Protein AF-A0AAV9IY50-F1 (afdb_monomer)

Mean predicted aligned error: 11.15 Å

pLDDT: mean 76.54, std 21.18, range [36.78, 98.69]

Foldseek 3Di:
DDDDDPPDVDAPPPPDDPPDDPVPDDDPDDDDADAQGKFWADDPPQDPPPRGDPPVVVVVCVVPVDDDGTDIDHHHGPPD

Solvent-accessible surface area (backbone atoms only — not comparable to full-atom values): 5572 Å² total; per-residue (Å²): 134,84,81,78,80,77,78,64,97,64,77,85,75,78,83,78,76,78,89,80,66,89,78,78,67,78,80,92,74,87,79,91,71,55,74,75,38,74,47,45,31,48,68,68,83,63,34,93,55,67,64,36,50,72,62,42,40,58,61,49,21,71,75,72,73,54,84,66,63,60,51,76,47,67,36,69,66,90,89,118

InterPro domains:
  IPR018967 Iron-binding zinc finger, CDGSH type [PF09360] (22-58)
  IPR018967 Iron-binding zinc finger, CDGSH type [SM00704] (28-63)
  IPR042216 MitoNEET, CDGSH iron-sulfur domain [G3DSA:3.40.5.90] (30-76)
  IPR045131 CDGSH iron-sulfur domain-containing protein 1/2 [PTHR13680] (40-75)

Structure (mmCIF, N/CA/C/O backbone):
data_AF-A0AAV9IY50-F1
#
_entry.id   AF-A0AAV9IY50-F1
#
loop_
_atom_site.group_PDB
_atom_site.id
_atom_site.type_symbol
_atom_site.label_atom_id
_atom_site.label_alt_id
_atom_site.label_comp_id
_atom_site.label_asym_id
_atom_site.label_entity_id
_atom_site.label_seq_id
_atom_site.pdbx_PDB_ins_code
_atom_site.Cartn_x
_atom_site.Cartn_y
_atom_site.Cartn_z
_atom_site.occupancy
_atom_site.B_iso_or_equiv
_atom_site.auth_seq_id
_atom_site.auth_comp_id
_atom_site.auth_asym_id
_atom_site.auth_atom_id
_atom_site.pdbx_PDB_model_num
ATOM 1 N N . MET A 1 1 ? 35.967 16.663 -25.011 1.00 36.78 1 MET A N 1
ATOM 2 C CA . MET A 1 1 ? 35.663 15.323 -25.563 1.00 36.78 1 MET A CA 1
ATOM 3 C C . MET A 1 1 ? 34.456 14.786 -24.806 1.00 36.78 1 MET A C 1
ATOM 5 O O . MET A 1 1 ? 34.549 14.599 -23.602 1.00 36.78 1 MET A O 1
ATOM 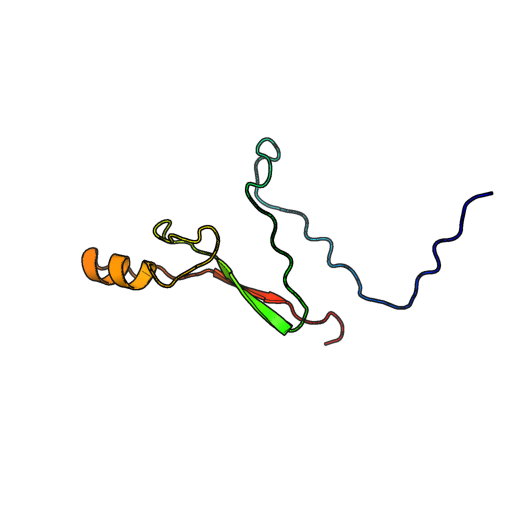9 N N . LYS A 1 2 ? 33.289 14.699 -25.457 1.00 42.03 2 LYS A N 1
ATOM 10 C CA . LYS A 1 2 ? 32.024 14.303 -24.817 1.00 42.03 2 LYS A CA 1
ATOM 11 C C . LYS A 1 2 ? 31.991 12.775 -24.730 1.00 42.03 2 LYS A C 1
ATOM 13 O O . LYS A 1 2 ? 32.006 12.116 -25.764 1.00 42.03 2 LYS A O 1
ATOM 18 N N . GLY A 1 3 ? 32.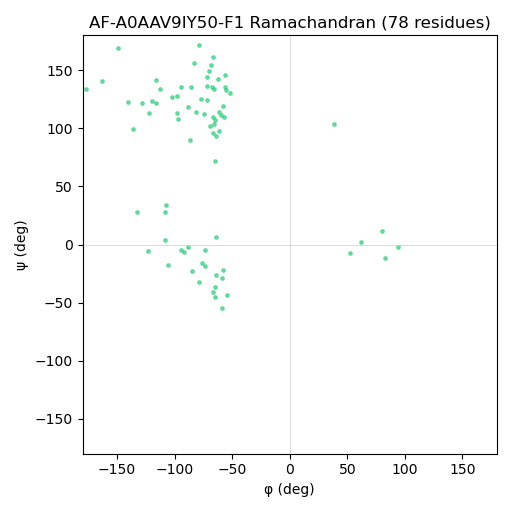026 12.232 -23.515 1.00 38.41 3 GLY A N 1
ATOM 19 C CA . GLY A 1 3 ? 31.979 10.792 -23.271 1.00 38.41 3 GLY A CA 1
ATOM 20 C C . GLY A 1 3 ? 30.672 10.207 -23.794 1.00 38.41 3 GLY A C 1
ATOM 21 O O . GLY A 1 3 ? 29.594 10.555 -23.318 1.00 38.41 3 GLY A O 1
ATOM 22 N N . ALA A 1 4 ? 30.780 9.356 -24.810 1.00 45.22 4 ALA A N 1
ATOM 23 C CA . ALA A 1 4 ? 29.667 8.630 -25.387 1.00 45.22 4 ALA A CA 1
ATOM 24 C C . ALA A 1 4 ? 29.135 7.622 -24.361 1.00 45.22 4 ALA A C 1
ATOM 26 O O . ALA A 1 4 ? 29.783 6.617 -24.065 1.00 45.22 4 ALA A O 1
ATOM 27 N N . TRP A 1 5 ? 27.944 7.884 -23.826 1.00 45.41 5 TRP A N 1
ATOM 28 C CA . TRP A 1 5 ? 27.164 6.868 -23.131 1.00 45.41 5 TRP A CA 1
ATOM 29 C C . TRP A 1 5 ? 26.764 5.805 -24.155 1.00 45.41 5 TRP A C 1
ATOM 31 O O . TRP A 1 5 ? 25.886 6.020 -24.992 1.00 45.41 5 TRP A O 1
ATOM 41 N N . ARG A 1 6 ? 27.448 4.657 -24.118 1.00 42.19 6 ARG A N 1
ATOM 42 C CA . ARG A 1 6 ? 27.013 3.443 -24.810 1.00 42.19 6 ARG A CA 1
ATOM 43 C C . ARG A 1 6 ? 25.614 3.113 -24.297 1.00 42.19 6 ARG A C 1
ATOM 45 O O . ARG A 1 6 ? 25.463 2.685 -23.158 1.00 42.19 6 ARG A O 1
ATOM 52 N N . GLN A 1 7 ? 24.605 3.292 -25.143 1.00 48.69 7 GLN A N 1
ATOM 53 C CA . GLN A 1 7 ? 23.313 2.642 -24.963 1.00 48.69 7 GLN A CA 1
ATOM 54 C C . GLN A 1 7 ? 23.557 1.137 -25.096 1.00 48.69 7 GLN A C 1
ATOM 56 O O . GLN A 1 7 ? 23.604 0.579 -26.194 1.00 48.69 7 GLN A O 1
ATOM 61 N N . SER A 1 8 ? 23.788 0.465 -23.970 1.00 45.88 8 SER A N 1
ATOM 62 C CA . SER A 1 8 ? 23.461 -0.949 -23.878 1.00 45.88 8 SER A CA 1
ATOM 63 C C . SER A 1 8 ? 21.976 -1.075 -24.219 1.00 45.88 8 SER A C 1
ATOM 65 O O . SER A 1 8 ? 21.157 -0.258 -23.807 1.00 45.88 8 SER A O 1
ATOM 67 N N . ARG A 1 9 ? 21.640 -2.062 -25.050 1.00 53.94 9 ARG A N 1
ATOM 68 C CA . ARG A 1 9 ? 20.269 -2.415 -25.439 1.00 53.94 9 ARG A CA 1
ATOM 69 C C . ARG A 1 9 ? 19.496 -2.907 -24.206 1.00 53.94 9 ARG A C 1
ATOM 71 O O . ARG A 1 9 ? 19.299 -4.103 -24.045 1.00 53.94 9 ARG A O 1
ATOM 78 N N . GLY A 1 10 ? 19.160 -2.001 -23.296 1.00 47.06 10 GLY A N 1
ATOM 79 C CA . GLY A 1 10 ? 18.678 -2.309 -21.957 1.00 47.06 10 GLY A CA 1
ATOM 80 C C . GLY A 1 10 ? 17.566 -1.355 -21.553 1.00 47.06 10 GLY A C 1
ATOM 81 O O . GLY A 1 10 ? 17.759 -0.146 -21.583 1.00 47.06 10 GLY A O 1
ATOM 82 N N . ALA A 1 11 ? 16.417 -1.948 -21.221 1.00 49.28 11 ALA A N 1
ATOM 83 C CA . ALA A 1 11 ? 15.260 -1.381 -20.533 1.00 49.28 11 ALA A CA 1
ATOM 84 C C . ALA A 1 11 ? 14.889 0.064 -20.913 1.00 49.28 11 ALA A C 1
ATOM 86 O O . ALA A 1 11 ? 15.461 1.039 -20.427 1.00 49.28 11 ALA A O 1
ATOM 87 N N . ARG A 1 12 ? 13.834 0.205 -21.724 1.00 53.41 12 ARG A N 1
ATOM 88 C CA . ARG A 1 12 ? 13.154 1.487 -21.925 1.00 53.41 12 ARG A CA 1
ATOM 89 C C . ARG A 1 12 ? 12.598 1.927 -20.566 1.00 53.41 12 ARG A C 1
ATOM 91 O O . ARG A 1 12 ? 11.573 1.422 -20.121 1.00 53.41 12 ARG A O 1
ATOM 98 N N . MET A 1 13 ? 13.326 2.803 -19.879 1.00 43.56 13 MET A N 1
ATOM 99 C CA . MET A 1 13 ? 12.910 3.382 -18.607 1.00 43.56 13 MET A CA 1
ATOM 100 C C . MET A 1 13 ? 11.592 4.116 -18.872 1.00 43.56 13 MET A C 1
ATOM 102 O O . MET A 1 13 ? 11.561 5.078 -19.642 1.00 43.56 13 MET A O 1
ATOM 106 N N . LEU A 1 14 ? 10.485 3.605 -18.331 1.00 49.25 14 LEU A N 1
ATOM 107 C CA . LEU A 1 14 ? 9.198 4.278 -18.447 1.00 49.25 14 LEU A CA 1
ATOM 108 C C . LEU A 1 14 ? 9.323 5.597 -17.681 1.00 49.25 14 LEU A C 1
ATOM 110 O O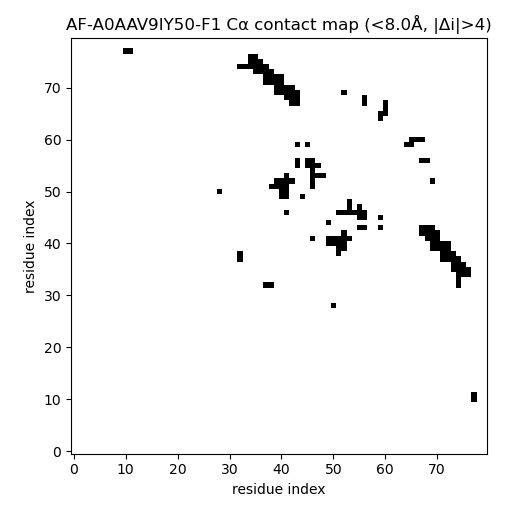 . LEU A 1 14 ? 9.411 5.605 -16.455 1.00 49.25 14 LEU A O 1
ATOM 114 N N . ARG A 1 15 ? 9.393 6.713 -18.414 1.00 46.84 15 ARG A N 1
ATOM 115 C CA . ARG A 1 15 ? 9.331 8.056 -17.838 1.00 46.84 15 ARG A CA 1
ATOM 116 C C . ARG A 1 15 ? 7.929 8.229 -17.265 1.00 46.84 15 ARG A C 1
ATOM 118 O O . ARG A 1 15 ? 6.988 8.515 -17.996 1.00 46.84 15 ARG A O 1
ATOM 125 N N . MET A 1 16 ? 7.792 7.986 -15.969 1.00 49.81 16 MET A N 1
ATOM 126 C CA . MET A 1 16 ? 6.538 8.163 -15.255 1.00 49.81 16 MET A CA 1
ATOM 127 C C . MET A 1 16 ? 6.457 9.624 -14.811 1.00 49.81 16 MET A C 1
ATOM 129 O O . MET A 1 16 ? 6.968 9.993 -13.757 1.00 49.81 16 MET A O 1
ATOM 133 N N . GLU A 1 17 ? 5.888 10.478 -15.660 1.00 49.50 17 GLU A N 1
ATOM 134 C CA . GLU A 1 17 ? 5.519 11.832 -15.250 1.00 49.50 17 GLU A CA 1
ATOM 135 C C . GLU A 1 17 ? 4.308 11.752 -14.319 1.00 49.50 17 GLU A C 1
ATOM 137 O O . GLU A 1 17 ? 3.283 11.150 -14.644 1.00 49.50 17 GLU A O 1
ATOM 142 N N . LEU A 1 18 ? 4.445 12.328 -13.125 1.00 51.50 18 LEU A N 1
ATOM 143 C CA . LEU A 1 18 ? 3.344 12.468 -12.183 1.00 51.50 18 LEU A CA 1
ATOM 144 C C . LEU A 1 18 ? 2.354 13.482 -12.765 1.00 51.50 18 LEU A C 1
ATOM 146 O O . LEU A 1 18 ? 2.601 14.682 -12.719 1.00 51.50 18 LEU A O 1
ATOM 150 N N . LEU A 1 19 ? 1.246 12.998 -13.329 1.00 47.94 19 LEU A N 1
ATOM 151 C CA . LEU A 1 19 ? 0.209 13.860 -13.909 1.00 47.94 19 LEU A CA 1
ATOM 152 C C . LEU A 1 19 ? -0.636 14.574 -12.841 1.00 47.94 19 LEU A C 1
ATOM 154 O O . LEU A 1 19 ? -1.271 15.570 -13.156 1.00 47.94 19 LEU A O 1
ATOM 158 N N . ASN A 1 20 ? -0.621 14.093 -11.590 1.00 42.69 20 ASN A N 1
ATOM 159 C CA . ASN A 1 20 ? -1.383 14.667 -10.481 1.00 42.69 20 ASN A CA 1
ATOM 160 C C . ASN A 1 20 ? -0.532 14.750 -9.206 1.00 42.69 20 ASN A C 1
ATOM 162 O O . ASN A 1 20 ? -0.370 13.773 -8.476 1.00 42.69 20 ASN A O 1
ATOM 166 N N . GLY A 1 21 ? -0.007 15.940 -8.951 1.00 53.16 21 GLY A N 1
ATOM 167 C CA . GLY A 1 21 ? 0.663 16.366 -7.728 1.00 53.16 21 GLY A CA 1
ATOM 168 C C . GLY A 1 21 ? 1.013 17.831 -7.930 1.00 53.16 21 GLY A C 1
ATOM 169 O O . GLY A 1 21 ? 1.480 18.192 -9.004 1.00 53.16 21 GLY A O 1
ATOM 170 N N . ASP A 1 22 ? 0.754 18.690 -6.955 1.00 60.97 22 ASP A N 1
ATOM 171 C CA . ASP A 1 22 ? 0.901 20.146 -7.072 1.00 60.97 22 ASP A CA 1
ATOM 172 C C . ASP A 1 22 ? 2.348 20.629 -7.310 1.00 60.97 22 ASP A C 1
ATOM 174 O O . ASP A 1 22 ? 2.582 21.829 -7.340 1.00 60.97 22 ASP A O 1
ATOM 178 N N . GLN A 1 23 ? 3.317 19.724 -7.522 1.00 58.81 23 GLN A N 1
ATOM 179 C CA . GLN A 1 23 ? 4.768 19.943 -7.671 1.00 58.81 23 GLN A CA 1
ATOM 180 C C . GLN A 1 23 ? 5.424 20.760 -6.543 1.00 58.81 23 GLN A C 1
ATOM 182 O O . GLN A 1 23 ? 6.646 20.859 -6.492 1.00 58.81 23 GLN A O 1
ATOM 187 N N . THR A 1 24 ? 4.632 21.315 -5.628 1.00 64.81 24 THR A N 1
ATOM 188 C CA . THR A 1 24 ? 5.045 22.106 -4.475 1.00 64.81 24 THR A CA 1
ATOM 189 C C . THR A 1 24 ? 5.406 21.224 -3.287 1.00 64.81 24 THR A C 1
ATOM 191 O O . THR A 1 24 ? 6.184 21.652 -2.438 1.00 6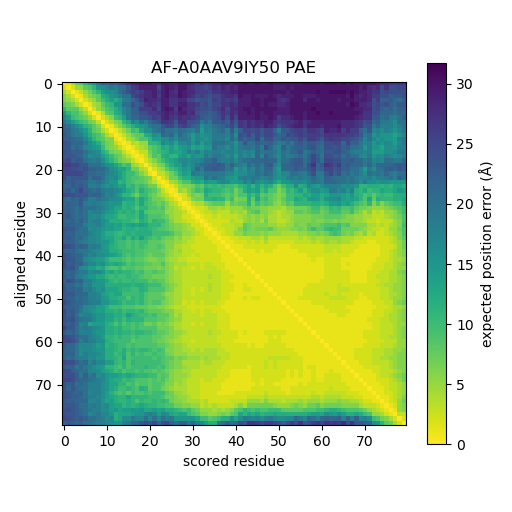4.81 24 THR A O 1
ATOM 194 N N . HIS A 1 25 ? 4.889 19.992 -3.233 1.00 62.09 25 HIS A N 1
ATOM 195 C CA . HIS A 1 25 ? 5.220 19.031 -2.189 1.00 62.09 25 HIS A CA 1
ATOM 196 C C . HIS A 1 25 ? 6.215 17.982 -2.682 1.00 62.09 25 HIS A C 1
ATOM 198 O O . HIS A 1 25 ? 5.991 17.288 -3.677 1.00 62.09 25 HIS A O 1
ATOM 204 N N . GLU A 1 26 ? 7.306 17.830 -1.935 1.00 62.91 26 GLU A N 1
ATOM 205 C CA . GLU A 1 26 ? 8.285 16.775 -2.163 1.00 62.91 26 GLU A CA 1
ATOM 206 C C . GLU A 1 26 ? 7.642 15.382 -1.988 1.00 62.91 26 GLU A C 1
ATOM 208 O O . GLU A 1 26 ? 6.806 15.181 -1.094 1.00 62.91 26 GLU A O 1
ATOM 213 N N . PRO A 1 27 ? 8.025 14.384 -2.808 1.00 66.94 27 PRO A N 1
ATOM 214 C CA . PRO A 1 27 ? 7.574 13.011 -2.625 1.00 66.94 27 PRO A CA 1
ATOM 215 C C . P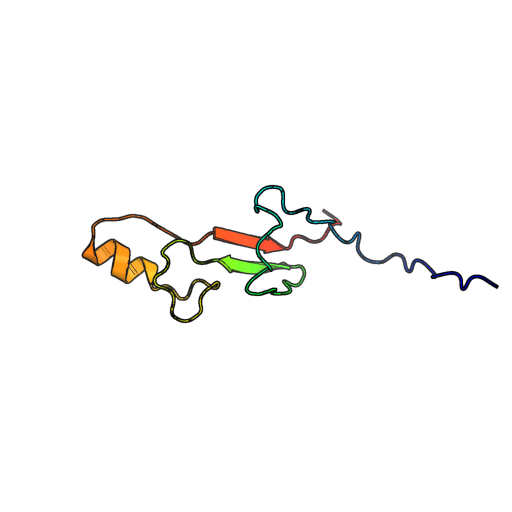RO A 1 27 ? 7.960 12.498 -1.234 1.00 66.94 27 PRO A C 1
ATOM 217 O O . PRO A 1 27 ? 9.139 12.387 -0.908 1.00 66.94 27 PRO A O 1
ATOM 220 N N . LYS A 1 28 ? 6.969 12.121 -0.418 1.00 63.97 28 LYS A N 1
ATOM 221 C CA . LYS A 1 28 ? 7.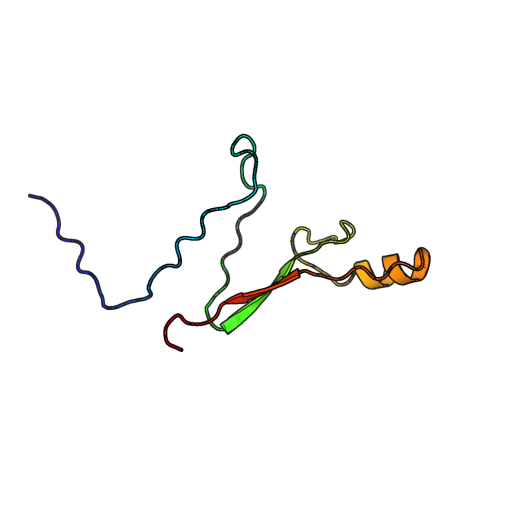218 11.629 0.952 1.00 63.97 28 LYS A CA 1
ATOM 222 C C . LYS A 1 28 ? 8.020 10.322 0.999 1.00 63.97 28 LYS A C 1
ATOM 224 O O . LYS A 1 28 ? 8.662 10.036 2.003 1.00 63.97 28 LYS A O 1
ATOM 229 N N . SER A 1 29 ? 7.956 9.507 -0.055 1.00 69.75 29 SER A N 1
ATOM 230 C CA . SER A 1 29 ? 8.711 8.257 -0.159 1.00 69.75 29 SER A CA 1
ATOM 231 C C . SER A 1 29 ? 8.772 7.767 -1.603 1.00 69.75 29 SER A C 1
ATOM 233 O O . SER A 1 29 ? 7.748 7.774 -2.291 1.00 69.75 29 SER A O 1
ATOM 235 N N . THR A 1 30 ? 9.925 7.242 -2.011 1.00 72.69 30 THR A N 1
ATOM 236 C CA . THR A 1 30 ? 10.117 6.565 -3.300 1.00 72.69 30 THR A CA 1
ATOM 237 C C . THR A 1 30 ? 10.385 5.086 -3.053 1.00 72.69 30 THR A C 1
ATOM 239 O O . THR A 1 30 ? 11.191 4.738 -2.192 1.00 72.69 30 THR A O 1
ATOM 242 N N . LYS A 1 31 ? 9.715 4.207 -3.805 1.00 77.56 31 LYS A N 1
ATOM 243 C CA . LYS A 1 31 ? 9.948 2.760 -3.761 1.00 77.56 31 LYS A CA 1
ATOM 244 C C . LYS A 1 31 ? 10.182 2.232 -5.167 1.00 77.56 31 LYS 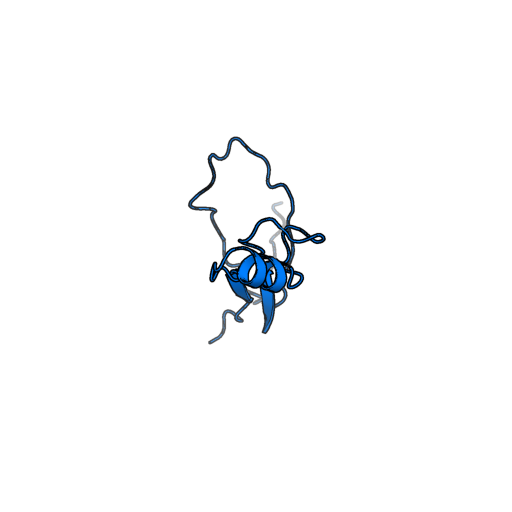A C 1
ATOM 246 O O . LYS A 1 31 ? 9.320 2.373 -6.031 1.00 77.56 31 LYS A O 1
ATOM 251 N N . GLU A 1 32 ? 11.334 1.607 -5.375 1.00 80.50 32 GLU A N 1
ATOM 252 C CA . GLU A 1 32 ? 11.619 0.882 -6.609 1.00 80.50 32 GLU A CA 1
ATOM 253 C C . GLU A 1 32 ? 10.801 -0.414 -6.650 1.00 80.50 32 GLU A C 1
ATOM 255 O O . GLU A 1 32 ? 10.683 -1.131 -5.652 1.00 80.50 32 GLU A O 1
ATOM 260 N N . VAL A 1 33 ? 10.212 -0.706 -7.809 1.00 81.62 33 VAL A N 1
ATOM 261 C CA . VAL A 1 33 ? 9.454 -1.935 -8.055 1.00 81.62 33 VAL A CA 1
ATOM 262 C C . VAL A 1 33 ? 10.100 -2.633 -9.241 1.00 81.62 33 VAL A C 1
ATOM 264 O O . VAL A 1 33 ? 10.081 -2.116 -10.357 1.00 81.62 33 VAL A O 1
ATOM 267 N N . GLY A 1 34 ? 10.699 -3.796 -8.994 1.00 81.38 34 GLY A N 1
ATOM 268 C CA . GLY A 1 34 ? 11.352 -4.587 -10.029 1.00 81.38 34 GLY A CA 1
ATOM 269 C C . GLY A 1 34 ? 10.351 -5.166 -11.027 1.00 81.38 34 GLY A C 1
ATOM 270 O O . GLY A 1 34 ? 9.185 -5.401 -10.705 1.00 81.38 34 GLY A O 1
ATOM 271 N N . ALA A 1 35 ? 10.810 -5.435 -12.250 1.00 83.25 35 ALA A N 1
ATOM 272 C CA . ALA A 1 35 ? 9.985 -6.054 -13.281 1.00 83.25 35 ALA A CA 1
ATOM 273 C C . ALA A 1 35 ? 9.384 -7.387 -12.792 1.00 83.25 35 ALA A C 1
ATOM 275 O O . ALA A 1 35 ? 10.070 -8.219 -12.202 1.00 83.25 35 ALA A O 1
ATOM 276 N N . GLY A 1 36 ? 8.085 -7.583 -13.017 1.00 81.50 36 GLY A N 1
ATOM 277 C CA . GLY A 1 36 ? 7.338 -8.751 -12.547 1.00 81.50 36 GLY A CA 1
ATOM 278 C C . GLY A 1 36 ? 6.855 -8.664 -11.095 1.00 81.50 36 GLY A C 1
ATOM 279 O O . GLY A 1 36 ? 6.006 -9.468 -10.707 1.00 81.50 36 GLY A O 1
ATOM 280 N N . GLN A 1 37 ? 7.318 -7.687 -10.309 1.00 86.75 37 GLN A N 1
ATOM 281 C CA . GLN A 1 37 ? 6.848 -7.472 -8.941 1.00 86.75 37 GLN A CA 1
ATOM 282 C C . GLN A 1 37 ? 5.547 -6.661 -8.908 1.00 86.75 37 GLN A C 1
ATOM 284 O O . GLN A 1 37 ? 5.223 -5.897 -9.823 1.00 86.75 37 GLN A O 1
ATOM 289 N N . ALA A 1 38 ? 4.803 -6.829 -7.815 1.00 90.25 38 ALA A N 1
ATOM 290 C CA . ALA A 1 38 ? 3.625 -6.036 -7.507 1.00 90.25 38 ALA A CA 1
ATOM 291 C C . ALA A 1 38 ? 3.849 -5.218 -6.232 1.00 90.25 38 ALA A C 1
ATOM 293 O O . ALA A 1 38 ? 4.436 -5.696 -5.261 1.00 90.25 38 ALA A O 1
ATOM 294 N N . PHE A 1 39 ? 3.339 -3.993 -6.224 1.00 91.75 39 PHE A N 1
ATOM 295 C CA . PHE A 1 39 ? 3.283 -3.121 -5.066 1.00 91.75 39 PHE A CA 1
ATOM 296 C C . PHE A 1 39 ? 1.826 -2.788 -4.758 1.00 91.75 39 PHE A C 1
ATOM 298 O O . PHE A 1 39 ? 1.105 -2.270 -5.604 1.00 91.75 39 PHE A O 1
ATOM 305 N N . SER A 1 40 ? 1.392 -3.083 -3.535 1.00 95.62 40 SER A N 1
ATOM 306 C CA . SER A 1 40 ? 0.061 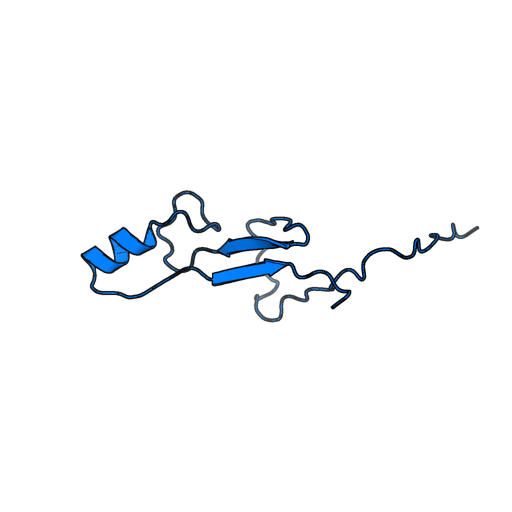-2.708 -3.056 1.00 95.62 40 SER A CA 1
ATOM 307 C C . SER A 1 40 ? 0.165 -1.417 -2.253 1.00 95.62 40 SER A C 1
ATOM 309 O O . SER A 1 40 ? 0.690 -1.425 -1.140 1.00 95.62 40 SER A O 1
ATOM 311 N N . ALA A 1 41 ? -0.329 -0.316 -2.806 1.00 94.31 41 ALA A N 1
ATOM 312 C CA . ALA A 1 41 ? -0.386 0.983 -2.152 1.00 94.31 41 ALA A CA 1
ATOM 313 C C . ALA A 1 41 ? -1.657 1.109 -1.301 1.00 94.31 41 ALA A C 1
ATOM 315 O O . ALA A 1 41 ? -2.761 0.746 -1.721 1.00 94.31 41 ALA A O 1
ATOM 316 N N . CYS A 1 42 ? -1.503 1.626 -0.088 1.00 95.69 42 CYS A N 1
ATOM 317 C CA . CYS A 1 42 ? -2.597 1.898 0.829 1.00 95.69 42 CYS A CA 1
ATOM 318 C C . CYS A 1 42 ? -3.481 3.036 0.301 1.00 95.69 42 CYS A C 1
ATOM 320 O O . CYS A 1 42 ? -2.977 4.075 -0.117 1.00 95.69 42 CYS A O 1
ATOM 322 N N . ARG A 1 43 ? -4.804 2.854 0.382 1.00 97.06 43 ARG A N 1
ATOM 323 C CA . ARG A 1 43 ? -5.803 3.909 0.127 1.00 97.06 43 ARG A CA 1
ATOM 324 C C . ARG A 1 43 ? -6.760 4.155 1.296 1.00 97.06 43 ARG A C 1
ATOM 326 O O . ARG A 1 43 ? -7.565 5.070 1.232 1.00 97.06 43 ARG A O 1
ATOM 333 N N . CYS A 1 44 ? -6.670 3.345 2.354 1.00 97.25 44 CYS A N 1
ATOM 334 C CA . CYS A 1 44 ? -7.515 3.480 3.544 1.00 97.25 44 CYS A CA 1
ATOM 335 C C . CYS A 1 44 ? -6.893 4.363 4.634 1.00 97.25 44 CYS A C 1
ATOM 337 O O . CYS A 1 44 ? -7.539 4.597 5.640 1.00 97.25 44 CYS A O 1
ATOM 339 N N . TRP A 1 45 ? -5.635 4.800 4.482 1.00 96.25 45 TRP A N 1
ATOM 340 C CA . TRP A 1 45 ? -4.894 5.610 5.467 1.00 96.25 45 TRP A CA 1
ATOM 341 C C . TRP A 1 45 ? -4.655 4.969 6.850 1.00 96.25 45 TRP A C 1
ATOM 343 O O . TRP A 1 45 ? -4.001 5.576 7.688 1.00 96.25 45 TRP A O 1
ATOM 353 N N . HIS A 1 46 ? -5.082 3.722 7.073 1.00 96.62 46 HIS A N 1
ATOM 354 C CA . HIS A 1 46 ? -4.905 3.007 8.346 1.00 96.62 46 HIS A CA 1
ATOM 355 C C . HIS A 1 46 ? -3.657 2.110 8.424 1.00 96.62 46 HIS A C 1
ATOM 357 O O . HIS A 1 46 ? -3.398 1.519 9.470 1.00 96.62 46 HIS A O 1
ATOM 363 N N . SER A 1 47 ? -2.892 1.975 7.336 1.00 96.75 47 SER A N 1
ATOM 364 C CA . SER A 1 47 ? -1.694 1.124 7.317 1.00 96.75 47 SER A CA 1
ATOM 365 C C . SER A 1 47 ? -0.601 1.652 8.245 1.00 96.75 47 SER A C 1
ATOM 367 O O . SER A 1 47 ? -0.238 2.827 8.176 1.00 96.75 47 SER A O 1
ATOM 369 N N . LYS A 1 48 ? 0.001 0.760 9.036 1.00 96.62 48 LYS A N 1
ATOM 370 C CA . LYS A 1 48 ? 1.190 1.057 9.854 1.00 96.62 48 LYS A CA 1
ATOM 371 C C . LYS A 1 48 ? 2.470 1.120 9.020 1.00 96.62 48 LYS A C 1
ATOM 373 O O . LYS A 1 48 ? 3.482 1.626 9.489 1.00 96.62 48 LYS A O 1
ATOM 378 N N . GLN A 1 49 ? 2.426 0.605 7.793 1.00 93.50 49 GLN A N 1
ATOM 379 C CA . GLN A 1 49 ? 3.533 0.599 6.834 1.00 93.50 49 GLN A CA 1
ATOM 380 C C . GLN A 1 49 ? 3.282 1.583 5.684 1.00 93.50 49 GLN A C 1
ATOM 382 O O . GLN A 1 49 ? 3.729 1.356 4.559 1.00 93.50 49 GLN A O 1
ATOM 387 N N . PHE A 1 50 ? 2.512 2.648 5.930 1.00 91.00 50 PHE A N 1
ATOM 388 C CA . PHE A 1 50 ? 2.170 3.633 4.906 1.00 91.00 50 PHE A CA 1
ATOM 389 C C . PHE A 1 50 ? 3.440 4.150 4.193 1.00 91.00 50 PHE A C 1
ATOM 391 O O . PHE A 1 50 ? 4.400 4.513 4.873 1.00 91.00 50 PHE A O 1
ATOM 398 N N . PRO A 1 51 ? 3.483 4.174 2.844 1.00 92.38 51 PRO A N 1
ATOM 399 C CA . PRO A 1 51 ? 2.363 4.074 1.895 1.00 92.38 51 PRO A CA 1
ATOM 400 C C . PRO A 1 51 ? 1.961 2.651 1.476 1.00 92.38 51 PRO A C 1
ATOM 402 O O . PRO A 1 51 ? 1.024 2.491 0.698 1.00 92.38 51 PRO A O 1
ATOM 405 N N . GLN A 1 52 ? 2.640 1.605 1.942 1.00 93.56 52 GLN A N 1
ATOM 406 C CA . GLN A 1 52 ? 2.306 0.224 1.592 1.00 93.56 52 GLN A CA 1
ATOM 407 C C . GLN A 1 52 ? 1.010 -0.218 2.280 1.00 93.56 52 GLN A C 1
ATOM 409 O O . GLN A 1 52 ? 0.733 0.155 3.417 1.00 93.56 52 GLN A O 1
ATOM 414 N N . CYS A 1 53 ? 0.199 -1.027 1.604 1.00 96.88 53 CYS A N 1
ATOM 415 C CA . CYS A 1 53 ? -0.930 -1.708 2.224 1.00 96.88 53 CYS A CA 1
ATOM 416 C C . CYS A 1 53 ? -0.443 -2.907 3.048 1.00 96.88 53 CYS A C 1
ATOM 418 O O . CYS A 1 53 ? 0.205 -3.802 2.509 1.00 96.88 53 CYS A O 1
ATOM 420 N N . ASP A 1 54 ? -0.821 -2.948 4.323 1.00 97.75 54 ASP A N 1
ATOM 421 C CA . ASP A 1 54 ? -0.519 -4.028 5.274 1.00 97.75 54 ASP A CA 1
ATOM 422 C C . ASP A 1 54 ? -1.753 -4.881 5.638 1.00 97.75 54 ASP A C 1
ATOM 424 O O . ASP A 1 54 ? -1.677 -5.766 6.483 1.00 97.75 54 ASP A O 1
ATOM 428 N N . GLY A 1 55 ? -2.901 -4.612 5.005 1.00 98.19 55 GLY A N 1
ATOM 429 C CA . GLY A 1 55 ? -4.170 -5.295 5.277 1.00 98.19 55 GLY A CA 1
ATOM 430 C C . GLY A 1 55 ? -5.081 -4.593 6.291 1.00 98.19 55 GLY A C 1
ATOM 431 O O . GLY A 1 55 ? -6.213 -5.040 6.474 1.00 98.19 55 GLY A O 1
ATOM 432 N N . SER A 1 56 ? -4.667 -3.464 6.882 1.00 98.50 56 SER A N 1
ATOM 433 C CA . SER A 1 56 ? -5.472 -2.723 7.877 1.00 98.50 56 SER A CA 1
ATOM 434 C C . SER A 1 56 ? -6.853 -2.274 7.370 1.00 98.50 56 SER A C 1
ATOM 436 O O . SER A 1 56 ? -7.773 -2.093 8.167 1.00 98.50 56 SER A O 1
ATOM 438 N N . HIS A 1 57 ? -7.039 -2.166 6.048 1.00 98.56 57 HIS A N 1
ATOM 439 C CA . HIS A 1 57 ? -8.338 -1.856 5.440 1.00 98.56 57 HIS A CA 1
ATOM 440 C C . HIS A 1 57 ? -9.425 -2.883 5.792 1.00 98.56 57 HIS A C 1
ATOM 442 O O . HIS A 1 57 ? -10.585 -2.512 5.890 1.00 98.56 57 HIS A O 1
ATOM 448 N N . ASN A 1 58 ? -9.075 -4.148 6.049 1.00 98.62 58 ASN A N 1
ATOM 449 C CA . ASN A 1 58 ? -10.057 -5.172 6.415 1.00 98.62 58 ASN A CA 1
ATOM 450 C C . ASN A 1 58 ? -10.737 -4.871 7.756 1.00 98.62 58 ASN A C 1
ATOM 452 O O . ASN A 1 58 ? -11.956 -4.981 7.879 1.00 98.62 58 ASN A O 1
ATOM 456 N N . ALA A 1 59 ? -9.948 -4.480 8.762 1.00 98.31 59 ALA A N 1
ATOM 457 C CA . ALA A 1 59 ? -10.475 -4.117 10.074 1.00 98.31 59 ALA A CA 1
ATOM 458 C C . ALA A 1 59 ? -11.316 -2.837 9.992 1.00 98.31 59 ALA A C 1
ATOM 460 O O . ALA A 1 59 ? -12.389 -2.779 10.587 1.00 98.31 59 ALA A O 1
ATOM 461 N N . TYR A 1 60 ? -10.857 -1.856 9.207 1.00 98.19 60 TYR A N 1
ATOM 462 C CA . TYR A 1 60 ? -11.602 -0.629 8.936 1.00 98.19 60 TYR A CA 1
ATOM 463 C C . TYR A 1 60 ? -12.963 -0.925 8.291 1.00 98.19 60 TYR A C 1
ATOM 465 O O . TYR A 1 60 ? -13.988 -0.587 8.873 1.00 98.19 60 TYR A O 1
ATOM 473 N N . ASN A 1 61 ? -12.979 -1.664 7.177 1.00 98.69 61 ASN A N 1
ATOM 474 C CA . ASN A 1 61 ? -14.195 -2.068 6.467 1.00 98.69 61 ASN A CA 1
ATOM 475 C C . ASN A 1 61 ? -15.185 -2.793 7.389 1.00 98.69 61 ASN A C 1
ATOM 477 O O . ASN A 1 61 ? -16.376 -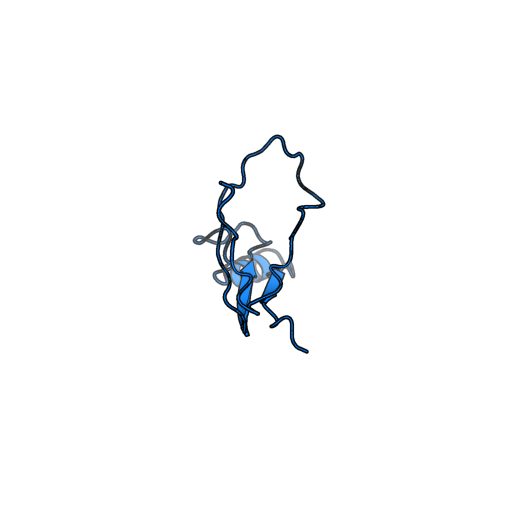2.497 7.381 1.00 98.69 61 ASN A O 1
ATOM 481 N N . LYS A 1 62 ? -14.701 -3.715 8.235 1.00 98.62 62 LYS A N 1
ATOM 482 C CA . LYS A 1 62 ? -15.556 -4.434 9.193 1.00 98.62 62 LYS A CA 1
ATOM 483 C C . LYS A 1 62 ? -16.172 -3.507 10.248 1.00 98.62 62 LYS A C 1
ATOM 485 O O . LYS A 1 62 ? -17.299 -3.747 10.666 1.00 98.62 62 LYS A O 1
ATOM 490 N N . ALA A 1 63 ? -15.434 -2.498 10.707 1.00 98.44 63 ALA A N 1
ATOM 491 C CA . ALA A 1 63 ? -15.890 -1.584 11.752 1.00 98.44 63 ALA A CA 1
ATOM 492 C C . ALA A 1 63 ? -16.857 -0.509 11.231 1.00 98.44 63 ALA A C 1
ATOM 494 O O . ALA A 1 63 ? -17.740 -0.086 11.971 1.00 98.44 63 ALA A O 1
ATOM 495 N N . THR A 1 64 ? -16.693 -0.062 9.983 1.00 98.31 64 THR A N 1
ATOM 496 C CA . THR A 1 64 ? -17.459 1.058 9.410 1.00 98.31 64 THR A CA 1
ATOM 497 C C . THR A 1 64 ? -18.534 0.632 8.412 1.00 98.31 64 THR A C 1
ATOM 499 O O . THR A 1 64 ? -19.426 1.422 8.119 1.00 98.31 64 THR A O 1
ATOM 502 N N . GLY A 1 65 ? -18.463 -0.594 7.884 1.00 98.19 65 GLY A N 1
ATOM 503 C CA . GLY A 1 65 ? -19.278 -1.036 6.751 1.00 98.19 65 GLY A CA 1
ATOM 504 C C . GLY A 1 65 ? -18.751 -0.574 5.387 1.00 98.19 65 GLY A C 1
ATOM 505 O O . GLY A 1 65 ? -19.466 -0.696 4.398 1.00 98.19 65 GLY A O 1
ATOM 506 N N . ASP A 1 66 ? -17.525 -0.044 5.319 1.00 98.00 66 ASP A N 1
ATOM 507 C CA . ASP A 1 66 ? -16.898 0.402 4.068 1.00 98.00 66 ASP A CA 1
ATOM 508 C C . ASP A 1 66 ? -16.322 -0.776 3.243 1.00 98.00 66 ASP A C 1
ATOM 510 O O . ASP A 1 66 ? -16.256 -1.927 3.688 1.00 98.00 66 ASP A O 1
ATOM 514 N N . HIS A 1 67 ? -15.894 -0.493 2.012 1.00 97.56 67 HIS A N 1
ATOM 515 C CA . HIS A 1 67 ? -15.388 -1.450 1.024 1.00 97.56 67 HIS A CA 1
ATOM 516 C C . HIS A 1 67 ? -14.081 -0.985 0.364 1.00 97.56 67 HIS A C 1
ATOM 518 O O . HIS A 1 67 ? -13.774 -1.347 -0.776 1.00 97.56 67 HIS A O 1
ATOM 524 N N . VAL A 1 68 ? -13.280 -0.178 1.063 1.00 98.06 68 VAL A N 1
ATOM 525 C CA . VAL A 1 68 ? -12.005 0.310 0.527 1.00 98.06 68 VAL A CA 1
ATOM 526 C C . VAL A 1 68 ? -10.968 -0.810 0.422 1.00 98.06 68 VAL A C 1
ATOM 528 O O . VAL A 1 68 ? -10.927 -1.748 1.216 1.00 98.06 68 VAL A O 1
ATOM 531 N N . GLY A 1 69 ? -10.079 -0.686 -0.562 1.00 97.69 69 GLY A N 1
ATOM 532 C CA . GLY A 1 69 ? -8.999 -1.637 -0.814 1.00 97.69 69 GLY A CA 1
ATOM 533 C C . GLY A 1 69 ? -7.765 -0.959 -1.413 1.00 97.69 69 GLY A C 1
ATOM 534 O O . GLY A 1 69 ? -7.827 0.212 -1.811 1.00 97.69 69 GLY A O 1
ATOM 535 N N . PRO A 1 70 ? -6.624 -1.660 -1.484 1.00 98.00 70 PRO A N 1
ATOM 536 C CA . PRO A 1 70 ? -5.384 -1.085 -1.990 1.00 98.00 70 PRO A CA 1
ATOM 537 C C . PRO A 1 70 ? -5.450 -0.751 -3.485 1.00 98.00 70 PRO A C 1
ATOM 539 O O . PRO A 1 70 ? -6.277 -1.283 -4.223 1.00 98.00 70 PRO A O 1
ATOM 542 N N . LEU A 1 71 ? -4.543 0.115 -3.936 1.00 95.94 71 LEU A N 1
ATOM 543 C CA . LEU A 1 71 ? -4.176 0.219 -5.349 1.00 95.94 71 LEU A CA 1
ATOM 544 C C . LEU A 1 71 ? -3.034 -0.764 -5.611 1.00 95.94 71 LEU A C 1
ATOM 546 O O . LEU A 1 71 ? -1.967 -0.628 -5.019 1.00 95.94 71 LEU A O 1
ATOM 550 N N . VAL A 1 72 ? -3.243 -1.748 -6.484 1.00 94.38 72 VAL A N 1
ATOM 551 C CA . VAL A 1 72 ? -2.212 -2.737 -6.828 1.00 94.38 72 VAL A CA 1
ATOM 552 C C . VAL A 1 72 ? -1.532 -2.327 -8.129 1.00 94.38 72 VAL A C 1
ATOM 554 O O . VAL A 1 72 ? -2.144 -2.341 -9.193 1.00 94.38 72 VAL A O 1
ATOM 557 N N . LEU A 1 73 ? -0.256 -1.969 -8.038 1.00 89.38 73 LEU A N 1
ATOM 558 C CA . LEU A 1 73 ? 0.606 -1.646 -9.168 1.00 89.38 73 LEU A CA 1
ATOM 559 C C . LEU A 1 73 ? 1.445 -2.874 -9.509 1.00 89.38 73 LEU A C 1
ATOM 561 O O . LEU A 1 73 ? 2.105 -3.425 -8.633 1.00 89.38 73 LEU A O 1
ATOM 565 N N . LYS A 1 74 ? 1.453 -3.305 -10.770 1.00 88.94 74 LYS A N 1
ATOM 566 C CA . LYS A 1 74 ? 2.323 -4.388 -11.243 1.00 88.94 74 LYS A CA 1
ATOM 567 C C . LYS A 1 74 ? 3.296 -3.833 -12.270 1.00 88.94 74 LYS A C 1
ATOM 569 O O . LYS A 1 74 ? 2.866 -3.316 -13.298 1.00 88.94 74 LYS A O 1
ATOM 574 N N . ALA A 1 75 ? 4.591 -3.966 -12.008 1.00 84.88 75 ALA A N 1
ATOM 575 C CA . ALA A 1 75 ? 5.610 -3.616 -12.984 1.00 84.88 75 ALA A CA 1
ATOM 576 C C . ALA A 1 75 ? 5.638 -4.698 -14.070 1.00 84.88 75 ALA A C 1
ATOM 578 O O . ALA A 1 75 ? 5.994 -5.852 -13.813 1.00 84.88 75 ALA A O 1
ATOM 579 N N . VAL A 1 76 ? 5.227 -4.342 -15.283 1.00 82.31 76 VAL A N 1
ATOM 580 C CA . VAL A 1 76 ? 5.314 -5.225 -16.449 1.00 82.31 76 VAL A CA 1
ATOM 581 C C . VAL A 1 76 ? 6.613 -4.940 -17.213 1.00 82.31 76 VAL A C 1
ATOM 583 O O . VAL A 1 76 ? 6.953 -3.770 -17.387 1.00 82.31 76 VAL A O 1
ATOM 586 N N . PRO A 1 77 ? 7.360 -5.975 -17.644 1.00 76.75 77 PRO A N 1
ATOM 587 C CA . PRO A 1 77 ? 8.470 -5.793 -18.578 1.00 76.75 77 PRO A CA 1
ATOM 588 C C . PRO A 1 77 ? 7.993 -5.091 -19.859 1.00 76.75 77 PRO A C 1
ATOM 590 O O . PRO A 1 77 ? 6.852 -5.286 -20.278 1.00 76.75 77 PRO A O 1
ATOM 593 N N . ALA A 1 78 ? 8.851 -4.265 -20.460 1.00 69.56 78 ALA A N 1
ATOM 594 C CA . ALA A 1 78 ? 8.517 -3.433 -21.623 1.00 69.56 78 ALA A CA 1
ATOM 595 C C . ALA A 1 78 ? 8.393 -4.224 -22.945 1.00 69.56 78 ALA A C 1
ATOM 597 O O . ALA A 1 78 ? 8.077 -3.649 -23.981 1.00 69.56 78 ALA A O 1
ATOM 598 N N . ASP A 1 79 ? 8.683 -5.519 -22.903 1.00 65.50 79 ASP A N 1
ATOM 599 C CA . ASP A 1 79 ? 8.865 -6.453 -24.011 1.00 65.50 79 ASP A CA 1
ATOM 600 C C . ASP A 1 79 ? 7.698 -7.451 -24.162 1.00 65.50 79 ASP A C 1
ATOM 602 O O . ASP A 1 79 ? 7.894 -8.598 -24.561 1.00 65.50 79 ASP A O 1
ATOM 606 N N . LYS A 1 80 ? 6.469 -7.008 -23.865 1.00 52.72 80 LYS A N 1
ATOM 607 C CA . LYS A 1 80 ? 5.230 -7.726 -24.205 1.00 52.72 80 LYS A CA 1
ATOM 608 C C . LYS A 1 80 ? 4.433 -7.011 -25.282 1.00 52.72 80 LYS A C 1
ATOM 610 O O . LYS A 1 80 ? 4.348 -5.766 -25.203 1.00 52.72 80 LYS A O 1
#

Organism: Cyanidium caldarium (NCBI:txid2771)

Secondary structure (DSSP, 8-state):
--------S---------SSS-SSSPPS------TT-EEEE-SSS--TTTTB--STHHHHHHHH------EEEE---S--

Nearest PDB structures (foldseek):
  7p0p-assembly2_D  TM=6.525E-01  e=5.021E-05  Homo sapiens
  4ooa-assembly2_C  TM=6.910E-01  e=3.421E-04  Homo sapiens
  3s2r-assembly1_A  TM=6.856E-01  e=5.436E-04  Arabidopsis thaliana
  4ezf-assembly1_A  TM=6.122E-01  e=2.997E-04  Homo sapiens
  3s2r-assembly1_B  TM=6.307E-01  e=4.172E-04  Arabidopsis thaliana

Radius of gyration: 17.99 Å; Cα contacts (8 Å, |Δi|>4): 80; chains: 1; bounding box: 55×31×37 Å

Sequence (80 aa):
MKGAWRQSRGARMLRMELLNGDQTHEPKSTKEVGAGQAFSACRCWHSKQFPQCDGSHNAYNKATGDHVGPLVLKAVPADK